Protein AF-A0A1B8UVC4-F1 (afdb_monomer)

Mean predicted aligned error: 5.17 Å

pLDDT: mean 92.97, std 8.35, range [43.03, 98.25]

Nearest PDB structures (foldseek):
  4nb5-assembly1_C  TM=9.304E-01  e=1.034E-09  Mycobacterium tuberculosis H37Rv
  5jbr-assembly1_B  TM=6.724E-01  e=3.535E-10  Beutenbergia cavernae DSM 12333
  1ku9-assembly1_B  TM=7.299E-01  e=1.312E-09  Methanocaldococcus jannaschii
  4l9n-assembly1_B  TM=5.244E-01  e=1.110E-03  Staphylococcus aureus
  5e1w-assembly1_A  TM=5.317E-01  e=3.522E-02  Dehalococcoides mccartyi CBDB1

Radius of gyration: 20.34 Å; Cα contacts (8 Å, |Δi|>4): 168; chains: 1; bounding box: 41×32×59 Å

Foldseek 3Di:
DDAPDADPVLQVQLQVQLVVQVVVVHHSLLRSVLSCLVPVVDWDFLVNSCRHVVDDSVSSVVSQVVCVVLQQKDWDDDPPDPTITIHGRPPSPLSNLVVVLVVLVVVLVVLVVVLVPDPDPVSNVVSVVSNVVSVVVSVVSVVVSVVVVVVVVVVVVVD

Secondary structure (DSSP, 8-state):
-PPP---HHHHHHHHHHHHHHHHTTS-HHHHHHHHHHHHHSS-EEHHHHHHHHT--HHHHHHHHHHHHHTTSEEEEE-TT--SEEEEE-TTHHHHHHHHHHHHHHHHHHHHHHHHHH---HHHHHHHHHHHHHHHHHHHHHHHHHHHHHHHHHHHHTT-

Solvent-accessible surface area (backbone atoms only — not comparable to full-atom values): 8610 Å² total; per-residue (Å²): 134,88,75,73,87,71,52,72,70,56,50,48,48,18,48,48,33,10,53,57,30,36,77,71,76,43,58,39,64,37,16,29,50,50,38,44,39,72,69,53,88,54,70,42,33,58,71,51,49,23,68,63,67,73,46,52,66,67,57,41,53,53,29,51,51,52,32,38,76,54,31,44,27,39,82,44,85,49,92,99,54,95,59,67,23,34,32,57,30,93,57,20,68,63,43,31,50,54,51,50,40,55,51,38,53,51,49,31,51,50,43,51,54,51,43,76,72,54,87,52,66,72,58,38,54,57,37,48,55,50,35,54,50,32,56,50,51,40,51,52,56,52,50,53,52,52,54,52,51,54,56,48,54,60,53,65,74,76,112

Structure (mmCIF, N/CA/C/O backbone):
data_AF-A0A1B8UVC4-F1
#
_entry.id   AF-A0A1B8UVC4-F1
#
loop_
_atom_site.group_PDB
_atom_site.id
_atom_site.type_symbol
_atom_site.label_atom_id
_atom_site.label_alt_id
_atom_site.label_comp_id
_atom_site.label_asym_id
_atom_site.label_entity_id
_atom_site.label_seq_id
_atom_site.pdbx_PDB_ins_code
_atom_site.Cartn_x
_atom_site.Cartn_y
_atom_site.Cartn_z
_atom_site.occupancy
_atom_site.B_iso_or_equiv
_atom_site.auth_seq_id
_atom_site.auth_comp_id
_atom_site.auth_asym_id
_atom_site.auth_atom_id
_atom_site.pdbx_PDB_model_num
ATOM 1 N N . MET A 1 1 ? 17.967 -11.871 -19.289 1.00 57.16 1 MET A N 1
ATOM 2 C CA . MET A 1 1 ? 16.938 -10.923 -18.800 1.00 57.16 1 MET A CA 1
ATOM 3 C C . MET A 1 1 ? 17.443 -9.536 -19.103 1.00 57.16 1 MET A C 1
ATOM 5 O O . MET A 1 1 ? 18.588 -9.275 -18.763 1.00 57.16 1 MET A O 1
ATOM 9 N N . ASN A 1 2 ? 16.653 -8.703 -19.777 1.00 64.31 2 ASN A N 1
ATOM 10 C CA . ASN A 1 2 ? 17.090 -7.345 -20.081 1.00 64.31 2 ASN A CA 1
ATOM 11 C C . ASN A 1 2 ? 16.831 -6.456 -18.857 1.00 64.31 2 ASN A C 1
ATOM 13 O O . ASN A 1 2 ? 15.713 -6.462 -18.337 1.00 64.31 2 ASN A O 1
ATOM 17 N N . LYS A 1 3 ? 17.879 -5.788 -18.370 1.00 76.56 3 LYS A N 1
ATOM 18 C CA . LYS A 1 3 ? 17.824 -4.850 -17.243 1.00 76.56 3 LYS A CA 1
ATOM 19 C C . LYS A 1 3 ? 17.028 -3.623 -17.675 1.00 76.56 3 LYS A C 1
ATOM 21 O O . LYS A 1 3 ? 17.237 -3.140 -18.788 1.00 76.56 3 LYS A O 1
ATOM 26 N N . MET A 1 4 ? 16.144 -3.108 -16.828 1.00 84.94 4 MET A N 1
ATOM 27 C CA . MET A 1 4 ? 15.541 -1.807 -17.104 1.00 84.94 4 MET A CA 1
ATOM 28 C C . MET A 1 4 ? 16.614 -0.727 -16.916 1.00 84.94 4 MET A C 1
ATOM 30 O O . MET A 1 4 ? 17.166 -0.572 -15.826 1.00 84.94 4 MET A O 1
ATOM 34 N N . THR A 1 5 ? 16.938 0.013 -17.977 1.00 87.69 5 THR A N 1
ATOM 35 C CA . THR A 1 5 ? 17.847 1.161 -17.874 1.00 87.69 5 THR A CA 1
ATOM 36 C C . THR A 1 5 ? 17.097 2.320 -17.224 1.00 87.69 5 THR A C 1
ATOM 38 O O . THR A 1 5 ? 16.241 2.932 -17.856 1.00 87.69 5 THR A O 1
ATOM 41 N N . LEU A 1 6 ? 17.406 2.593 -15.955 1.00 90.31 6 LEU A N 1
ATOM 42 C CA . LEU A 1 6 ? 16.832 3.692 -15.179 1.00 90.31 6 LEU A CA 1
ATOM 43 C C . LEU A 1 6 ? 17.786 4.887 -15.199 1.00 90.31 6 LEU A C 1
ATOM 45 O O . LEU A 1 6 ? 18.922 4.760 -14.736 1.00 90.31 6 LEU A O 1
ATOM 49 N N . ASN A 1 7 ? 17.332 6.034 -15.704 1.00 94.62 7 ASN A N 1
ATOM 50 C CA . ASN A 1 7 ? 18.092 7.283 -15.607 1.00 94.62 7 ASN A CA 1
ATOM 51 C C . ASN A 1 7 ? 18.071 7.844 -14.169 1.00 94.62 7 ASN A C 1
ATOM 53 O O . ASN A 1 7 ? 17.302 7.382 -13.323 1.00 94.62 7 ASN A O 1
ATOM 57 N N . ASP A 1 8 ? 18.895 8.854 -13.894 1.00 95.88 8 ASP A N 1
ATOM 58 C CA . ASP A 1 8 ? 19.042 9.415 -12.544 1.00 95.88 8 ASP A CA 1
ATOM 59 C C . ASP A 1 8 ? 17.722 9.959 -11.980 1.00 95.88 8 ASP A C 1
ATOM 61 O O . ASP A 1 8 ? 17.413 9.750 -10.807 1.00 95.88 8 ASP A O 1
ATOM 65 N N . ALA A 1 9 ? 16.889 10.581 -12.822 1.00 97.19 9 ALA A N 1
ATOM 66 C CA . ALA A 1 9 ? 15.581 11.086 -12.410 1.00 97.19 9 ALA A CA 1
ATOM 67 C C . ALA A 1 9 ? 14.631 9.947 -11.999 1.00 97.19 9 ALA A C 1
ATOM 69 O O . ALA A 1 9 ? 13.941 10.039 -10.985 1.00 97.19 9 ALA A O 1
ATOM 70 N N . GLN A 1 10 ? 14.628 8.840 -12.746 1.00 96.81 10 GLN A N 1
ATOM 71 C CA . GLN A 1 10 ? 13.843 7.648 -12.426 1.00 96.81 10 GLN A CA 1
ATOM 72 C C . GLN A 1 10 ? 14.339 6.978 -11.140 1.00 96.81 10 GLN A C 1
ATOM 74 O O . GLN A 1 10 ? 13.528 6.564 -10.314 1.00 96.81 10 GLN A O 1
ATOM 79 N N . GLN A 1 11 ? 15.656 6.896 -10.937 1.00 96.31 11 GLN A N 1
ATOM 80 C CA . GLN A 1 11 ? 16.233 6.354 -9.703 1.00 96.31 11 GLN A CA 1
ATOM 81 C C . GLN A 1 11 ? 15.908 7.228 -8.483 1.00 96.31 11 GLN A C 1
ATOM 83 O O . GLN A 1 11 ? 15.560 6.685 -7.432 1.00 96.31 11 GLN A O 1
ATOM 88 N N . SER A 1 12 ? 15.963 8.557 -8.630 1.00 97.50 12 SER A N 1
ATOM 89 C CA . SER A 1 12 ? 15.555 9.506 -7.587 1.00 97.50 12 SER A CA 1
ATOM 90 C C . SER A 1 12 ? 14.091 9.306 -7.211 1.00 97.50 12 SER A C 1
ATOM 92 O O . SER A 1 12 ? 13.797 9.082 -6.041 1.00 97.50 12 SER A O 1
ATOM 94 N N . LEU A 1 13 ? 13.192 9.257 -8.201 1.00 97.56 13 LEU A N 1
ATOM 95 C CA . LEU A 1 13 ? 11.763 9.042 -7.971 1.00 97.56 13 LEU A CA 1
ATOM 96 C C . LEU A 1 13 ? 11.493 7.718 -7.238 1.00 97.56 13 LEU A C 1
ATOM 98 O O . LEU A 1 13 ? 10.725 7.671 -6.280 1.00 97.56 13 LEU A O 1
ATOM 102 N N . ILE A 1 14 ? 12.153 6.631 -7.648 1.00 98.19 14 ILE A N 1
ATOM 103 C CA . ILE A 1 14 ? 12.083 5.336 -6.950 1.00 98.19 14 ILE A CA 1
ATOM 104 C C . ILE A 1 14 ? 12.542 5.477 -5.490 1.00 98.19 14 ILE A C 1
ATOM 106 O O . ILE A 1 14 ? 11.954 4.879 -4.584 1.00 98.19 14 ILE A O 1
ATOM 110 N N . GLY A 1 15 ? 13.592 6.266 -5.252 1.00 97.81 15 GLY A N 1
ATOM 111 C CA . GLY A 1 15 ? 14.068 6.631 -3.922 1.00 97.81 15 GLY A CA 1
ATOM 112 C C . GLY A 1 15 ? 13.013 7.365 -3.094 1.00 97.81 15 GLY A C 1
ATOM 113 O O . GLY A 1 15 ? 12.796 6.981 -1.942 1.00 97.81 15 GLY A O 1
ATOM 114 N N . ASP A 1 16 ? 12.332 8.342 -3.693 1.00 98.25 16 ASP A N 1
ATOM 115 C CA . ASP A 1 16 ? 11.296 9.164 -3.060 1.00 98.25 16 ASP A CA 1
ATOM 116 C C . ASP A 1 16 ? 10.092 8.326 -2.629 1.00 98.25 16 ASP A C 1
ATOM 118 O O . ASP A 1 16 ? 9.652 8.422 -1.483 1.00 98.25 16 ASP A O 1
ATOM 122 N N . PHE A 1 17 ? 9.619 7.415 -3.487 1.00 98.06 17 PHE A N 1
ATOM 123 C CA . PHE A 1 17 ? 8.576 6.455 -3.107 1.00 98.06 17 PHE A CA 1
ATOM 124 C C . PHE A 1 17 ? 9.013 5.557 -1.946 1.00 98.06 17 PHE A C 1
ATOM 126 O O . PHE A 1 17 ? 8.211 5.234 -1.068 1.00 98.06 17 PHE A O 1
ATOM 133 N N . GLY A 1 18 ? 10.289 5.160 -1.918 1.00 97.75 18 GLY A N 1
ATOM 134 C CA . GLY A 1 18 ? 10.874 4.451 -0.783 1.00 97.75 18 GLY A CA 1
ATOM 135 C C . GLY A 1 18 ? 10.743 5.242 0.519 1.00 97.75 18 GLY A C 1
ATOM 136 O O . GLY A 1 18 ? 10.245 4.705 1.507 1.00 97.75 18 GLY A O 1
ATOM 137 N N . THR A 1 19 ? 11.156 6.509 0.504 1.00 98.19 19 THR A N 1
ATOM 138 C CA . THR A 1 19 ? 11.076 7.419 1.658 1.00 98.19 19 THR A CA 1
ATOM 139 C C . THR A 1 19 ? 9.628 7.667 2.092 1.00 98.19 19 THR A C 1
ATOM 141 O O . THR A 1 19 ? 9.337 7.662 3.284 1.00 98.19 19 THR A O 1
ATOM 144 N N . TYR A 1 20 ? 8.708 7.832 1.139 1.00 97.19 20 TYR A N 1
ATOM 145 C CA . TYR A 1 20 ? 7.283 8.039 1.410 1.00 97.19 20 TYR A CA 1
ATOM 146 C C . TYR A 1 20 ? 6.634 6.849 2.137 1.00 97.19 20 TYR A C 1
ATOM 148 O O . TYR A 1 20 ? 5.892 7.027 3.103 1.00 97.19 20 TYR A O 1
ATOM 156 N N . ILE A 1 21 ? 6.925 5.618 1.704 1.00 96.00 21 ILE A N 1
ATOM 157 C CA . ILE A 1 21 ? 6.402 4.425 2.384 1.00 96.00 21 ILE A CA 1
ATOM 158 C C . ILE A 1 21 ? 7.047 4.244 3.763 1.00 96.00 21 ILE A C 1
ATOM 160 O O . ILE A 1 21 ? 6.359 3.879 4.715 1.00 96.00 21 ILE A O 1
ATOM 164 N N . GLU A 1 22 ? 8.345 4.525 3.887 1.00 96.31 22 GLU A N 1
ATOM 165 C CA . GLU A 1 22 ? 9.083 4.439 5.152 1.00 96.31 22 GLU A CA 1
ATOM 166 C C . GLU A 1 22 ? 8.542 5.418 6.205 1.00 96.31 22 GLU A C 1
ATOM 168 O O . GLU A 1 22 ? 8.316 5.021 7.348 1.00 96.31 22 GLU A O 1
ATOM 173 N N . SER A 1 23 ? 8.231 6.662 5.821 1.00 95.38 23 SER A N 1
ATOM 174 C CA . SER A 1 23 ? 7.649 7.654 6.739 1.00 95.38 23 SER A CA 1
ATOM 175 C C . SER A 1 23 ? 6.248 7.282 7.235 1.00 95.38 23 SER A C 1
ATOM 177 O O . SER A 1 23 ? 5.830 7.737 8.297 1.00 95.38 23 SER A O 1
ATOM 179 N N . SER A 1 24 ? 5.548 6.410 6.505 1.00 89.50 24 SER A N 1
ATOM 180 C CA . SER A 1 24 ? 4.231 5.877 6.869 1.00 89.50 24 SER A CA 1
ATOM 181 C C . SER A 1 24 ? 4.315 4.570 7.681 1.00 89.50 24 SER A C 1
ATOM 183 O O . SER A 1 24 ? 3.302 3.900 7.878 1.00 89.50 24 SER A O 1
ATOM 185 N N . GLY A 1 25 ? 5.514 4.173 8.132 1.00 91.12 25 GLY A N 1
ATOM 186 C CA . GLY A 1 25 ? 5.758 2.946 8.905 1.00 91.12 25 GLY A CA 1
ATOM 187 C C . GLY A 1 25 ? 5.886 1.670 8.063 1.00 91.12 25 GLY A C 1
ATOM 188 O O . GLY A 1 25 ? 5.947 0.569 8.612 1.00 91.12 25 GLY A O 1
ATOM 189 N N . GLY A 1 26 ? 5.920 1.793 6.734 1.00 91.56 26 GLY A N 1
ATOM 190 C CA . GLY A 1 26 ? 6.099 0.676 5.812 1.00 91.56 26 GLY A CA 1
ATOM 191 C C . GLY A 1 26 ? 7.567 0.361 5.512 1.00 91.56 26 GLY A C 1
ATOM 192 O O . GLY A 1 26 ? 8.485 1.105 5.844 1.00 91.56 26 GLY A O 1
ATOM 193 N N . ALA A 1 27 ? 7.810 -0.756 4.825 1.00 94.62 27 ALA A N 1
ATOM 194 C CA . ALA A 1 27 ? 9.157 -1.107 4.383 1.00 94.62 27 ALA A CA 1
ATOM 195 C C . ALA A 1 27 ? 9.588 -0.239 3.190 1.00 94.62 27 ALA A C 1
ATOM 197 O O . ALA A 1 27 ? 8.930 -0.242 2.149 1.00 94.62 27 ALA A O 1
ATOM 198 N N . ARG A 1 28 ? 10.752 0.416 3.273 1.00 96.88 28 ARG A N 1
ATOM 199 C CA . ARG A 1 28 ? 11.318 1.225 2.175 1.00 96.88 28 ARG A CA 1
ATOM 200 C C . ARG A 1 28 ? 11.379 0.483 0.832 1.00 96.88 28 ARG A C 1
ATOM 202 O O . ARG A 1 28 ? 11.191 1.077 -0.229 1.00 96.88 28 ARG A O 1
ATOM 209 N N . SER A 1 29 ? 11.629 -0.827 0.858 1.00 97.50 29 SER A N 1
ATOM 210 C CA . SER A 1 29 ? 11.660 -1.673 -0.341 1.00 97.50 29 SER A CA 1
ATOM 211 C C . SER A 1 29 ? 10.302 -1.804 -1.035 1.00 97.50 29 SER A C 1
ATOM 213 O O . SER A 1 29 ? 10.274 -1.888 -2.259 1.00 97.50 29 SER A O 1
ATOM 215 N N . LEU A 1 30 ? 9.186 -1.766 -0.296 1.00 97.44 30 LEU A N 1
ATOM 216 C CA . LEU A 1 30 ? 7.843 -1.723 -0.881 1.00 97.44 30 LEU A CA 1
ATOM 217 C C . LEU A 1 30 ? 7.653 -0.438 -1.693 1.00 97.44 30 LEU A C 1
ATOM 219 O O . LEU A 1 30 ? 7.218 -0.508 -2.840 1.00 97.44 30 LEU A O 1
ATOM 223 N N . GLY A 1 31 ? 8.060 0.708 -1.141 1.00 97.38 31 GLY A N 1
ATOM 224 C CA . GLY A 1 31 ? 8.025 1.987 -1.854 1.00 97.38 31 GLY A CA 1
ATOM 225 C C . GLY A 1 31 ? 8.899 1.989 -3.106 1.00 97.38 31 GLY A C 1
ATOM 226 O O . GLY A 1 31 ? 8.434 2.349 -4.182 1.00 97.38 31 GLY A O 1
ATOM 227 N N . LYS A 1 32 ? 10.132 1.475 -3.015 1.00 98.06 32 LYS A N 1
ATOM 228 C CA . LYS A 1 32 ? 11.003 1.344 -4.194 1.00 98.06 32 LYS A CA 1
ATOM 229 C C . LYS A 1 32 ? 10.389 0.463 -5.289 1.00 98.06 32 LYS A C 1
ATOM 231 O O . LYS A 1 32 ? 10.434 0.830 -6.460 1.00 98.06 32 LYS A O 1
ATOM 236 N N . ILE A 1 33 ? 9.802 -0.682 -4.930 1.00 98.06 33 ILE A N 1
ATOM 237 C CA . ILE A 1 33 ? 9.125 -1.561 -5.900 1.00 98.06 33 ILE A CA 1
ATOM 238 C C . ILE A 1 33 ? 7.903 -0.869 -6.505 1.00 98.06 33 ILE A C 1
ATOM 240 O O . ILE A 1 33 ? 7.670 -1.013 -7.701 1.00 98.06 33 ILE A O 1
ATOM 244 N N . TRP A 1 34 ? 7.155 -0.090 -5.722 1.00 97.00 34 TRP A N 1
ATOM 245 C CA . TRP A 1 34 ? 6.034 0.687 -6.240 1.00 97.00 34 TRP A CA 1
ATOM 246 C C . TRP A 1 34 ? 6.489 1.715 -7.281 1.00 97.00 34 TRP A C 1
ATOM 248 O O . TRP A 1 34 ? 6.001 1.671 -8.410 1.00 97.00 34 TRP A O 1
ATOM 258 N N . GLY A 1 35 ? 7.466 2.566 -6.955 1.00 96.69 35 GLY A N 1
ATOM 259 C CA . GLY A 1 35 ? 8.007 3.537 -7.912 1.00 96.69 35 GLY A CA 1
ATOM 260 C C . GLY A 1 35 ? 8.572 2.867 -9.171 1.00 96.69 35 GLY A C 1
ATOM 261 O O . GLY A 1 35 ? 8.377 3.350 -10.282 1.00 96.69 35 GLY A O 1
ATOM 262 N N . TYR A 1 36 ? 9.207 1.704 -9.019 1.00 97.75 36 TYR A N 1
ATOM 263 C CA . TYR A 1 36 ? 9.721 0.923 -10.142 1.00 97.75 36 TYR A CA 1
ATOM 264 C C . TYR A 1 36 ? 8.613 0.374 -11.044 1.00 97.75 36 TYR A C 1
ATOM 266 O O . TYR A 1 36 ? 8.665 0.557 -12.257 1.00 97.75 36 TYR A O 1
ATOM 274 N N . LEU A 1 37 ? 7.592 -0.268 -10.468 1.00 96.38 37 LEU A N 1
ATOM 275 C CA . LEU A 1 37 ? 6.468 -0.814 -11.230 1.00 96.38 37 LEU A CA 1
ATOM 276 C C . LEU A 1 37 ? 5.643 0.281 -11.911 1.00 96.38 37 LEU A C 1
ATOM 278 O O . LEU A 1 37 ? 5.116 0.044 -12.994 1.00 96.38 37 LEU A O 1
ATOM 282 N N . LEU A 1 38 ? 5.579 1.477 -11.319 1.00 94.50 38 LEU A N 1
ATOM 283 C CA . LEU A 1 38 ? 4.948 2.649 -11.928 1.00 94.50 38 LEU A CA 1
ATOM 284 C C . LEU A 1 38 ? 5.648 3.066 -13.235 1.00 94.50 38 LEU A C 1
ATOM 286 O O . LEU A 1 38 ? 4.988 3.483 -14.180 1.00 94.50 38 LEU A O 1
ATOM 290 N N . LEU A 1 39 ? 6.975 2.924 -13.301 1.00 94.88 39 LEU A N 1
ATOM 291 C CA . LEU A 1 39 ? 7.786 3.272 -14.472 1.00 94.88 39 LEU A CA 1
ATOM 292 C C . LEU A 1 39 ? 7.970 2.109 -15.458 1.00 94.88 39 LEU A C 1
ATOM 294 O O . LEU A 1 39 ? 8.382 2.325 -16.596 1.00 94.88 39 LEU A O 1
ATOM 298 N N . ALA A 1 40 ? 7.717 0.873 -15.027 1.00 92.50 40 ALA A N 1
ATOM 299 C CA . ALA A 1 40 ? 8.081 -0.332 -15.763 1.00 92.50 40 ALA A CA 1
ATOM 300 C C . ALA A 1 40 ? 7.318 -0.524 -17.082 1.00 92.50 40 ALA A C 1
ATOM 302 O O . ALA A 1 40 ? 7.858 -1.197 -17.962 1.00 92.50 40 ALA A O 1
ATOM 303 N N . GLY A 1 41 ? 6.090 -0.003 -17.196 1.00 85.25 41 GLY A N 1
ATOM 304 C CA . GLY A 1 41 ? 5.210 -0.116 -18.373 1.00 85.25 41 GLY A CA 1
ATOM 305 C C . GLY A 1 41 ? 4.681 -1.526 -18.684 1.00 85.25 41 GLY A C 1
ATOM 306 O O . GLY A 1 41 ? 3.704 -1.665 -19.408 1.00 85.25 41 GLY A O 1
ATOM 307 N N . GLU A 1 42 ? 5.293 -2.567 -18.119 1.00 91.44 42 GLU A N 1
ATOM 308 C CA . GLU A 1 42 ? 4.969 -3.981 -18.321 1.00 91.44 42 GLU A CA 1
ATOM 309 C C . GLU A 1 42 ? 5.155 -4.769 -17.012 1.00 91.44 42 GLU A C 1
ATOM 311 O O . GLU A 1 42 ? 5.947 -4.349 -16.156 1.00 91.44 42 GLU A O 1
ATOM 316 N N . PRO A 1 43 ? 4.510 -5.944 -16.857 1.00 95.50 43 PRO A N 1
ATOM 317 C CA . PRO A 1 43 ? 4.728 -6.813 -15.707 1.00 95.50 43 PRO A CA 1
ATOM 318 C C . PRO A 1 43 ? 6.201 -7.188 -15.509 1.00 95.50 43 PRO A C 1
ATOM 320 O O . PRO A 1 43 ? 6.907 -7.592 -16.437 1.00 95.50 43 PRO A O 1
ATOM 323 N N . ARG A 1 44 ? 6.663 -7.133 -14.259 1.00 96.44 44 ARG A N 1
ATOM 324 C CA . ARG A 1 44 ? 8.034 -7.471 -13.863 1.00 96.44 44 ARG A CA 1
ATOM 325 C C . ARG A 1 44 ? 8.058 -8.677 -12.936 1.00 96.44 44 ARG A C 1
ATOM 327 O O . ARG A 1 44 ? 7.247 -8.815 -12.026 1.00 96.44 44 ARG A O 1
ATOM 334 N N . SER A 1 45 ? 9.014 -9.565 -13.168 1.00 96.44 45 SER A N 1
ATOM 335 C CA . SER A 1 45 ? 9.294 -10.708 -12.295 1.00 96.44 45 SER A CA 1
ATOM 336 C C . SER A 1 45 ? 10.134 -10.295 -11.084 1.00 96.44 45 SER A C 1
ATOM 338 O O . SER A 1 45 ? 10.844 -9.289 -11.121 1.00 96.44 45 SER A O 1
ATOM 340 N N . LEU A 1 46 ? 10.126 -11.112 -10.025 1.00 96.00 46 LEU A N 1
ATOM 341 C CA . LEU A 1 46 ? 10.976 -10.877 -8.848 1.00 96.00 46 LEU A CA 1
ATOM 342 C C . LEU A 1 46 ? 12.461 -10.786 -9.210 1.00 96.00 46 LEU A C 1
ATOM 344 O O . LEU A 1 46 ? 13.167 -9.935 -8.681 1.00 96.00 46 LEU A O 1
ATOM 348 N N . ASP A 1 47 ? 12.935 -11.629 -10.128 1.00 95.62 47 ASP A N 1
ATOM 349 C CA . ASP A 1 47 ? 14.342 -11.617 -10.532 1.00 95.62 47 ASP A CA 1
ATOM 350 C C . ASP A 1 47 ? 14.700 -10.308 -11.276 1.00 95.62 47 ASP A C 1
ATOM 352 O O . ASP A 1 47 ? 15.829 -9.834 -11.163 1.00 95.62 47 ASP A O 1
ATOM 356 N N . GLN A 1 48 ? 13.753 -9.690 -12.002 1.00 96.19 48 GLN A N 1
ATOM 357 C CA . GLN A 1 48 ? 13.957 -8.367 -12.617 1.00 96.19 48 GLN A CA 1
ATOM 358 C C . GLN A 1 48 ? 14.029 -7.278 -11.549 1.00 96.19 48 GLN A C 1
ATOM 360 O O . GLN A 1 48 ? 14.935 -6.458 -11.586 1.00 96.19 48 GLN A O 1
ATOM 365 N N . MET A 1 49 ? 13.144 -7.313 -10.550 1.00 96.44 49 MET A N 1
ATOM 366 C CA . MET A 1 49 ? 13.184 -6.362 -9.433 1.00 96.44 49 MET A CA 1
ATOM 367 C C . MET A 1 49 ? 14.493 -6.463 -8.641 1.00 96.44 49 MET A C 1
ATOM 369 O O . MET A 1 49 ? 15.071 -5.444 -8.280 1.00 96.44 49 MET A O 1
ATOM 373 N N . VAL A 1 50 ? 14.987 -7.681 -8.397 1.00 96.69 50 VAL A N 1
ATOM 374 C CA . VAL A 1 50 ? 16.290 -7.926 -7.754 1.00 96.69 50 VAL A CA 1
ATOM 375 C C . VAL A 1 50 ? 17.424 -7.293 -8.562 1.00 96.69 50 VAL A C 1
ATOM 377 O O . VAL A 1 50 ? 18.255 -6.582 -8.000 1.00 96.69 50 VAL A O 1
ATOM 380 N N . LEU A 1 51 ? 17.436 -7.514 -9.879 1.00 95.44 51 LEU A N 1
ATOM 381 C CA . LEU A 1 51 ? 18.449 -6.978 -10.787 1.00 95.44 51 LEU A CA 1
ATOM 382 C C . LEU A 1 51 ? 18.395 -5.444 -10.887 1.00 95.44 51 LEU A C 1
ATOM 384 O O . LEU A 1 51 ? 19.433 -4.784 -10.856 1.00 95.44 51 LEU A O 1
ATOM 388 N N . ASP A 1 52 ? 17.204 -4.873 -11.023 1.00 95.31 52 ASP A N 1
ATOM 389 C CA . ASP A 1 52 ? 17.033 -3.450 -11.316 1.00 95.31 52 ASP A CA 1
ATOM 390 C C . ASP A 1 52 ? 17.158 -2.594 -10.047 1.00 95.31 52 ASP A C 1
ATOM 392 O O . ASP A 1 52 ? 17.737 -1.512 -10.092 1.00 95.31 52 ASP A O 1
ATOM 396 N N . LEU A 1 53 ? 16.689 -3.100 -8.899 1.00 95.75 53 LEU A N 1
ATOM 397 C CA . LEU A 1 53 ? 16.685 -2.370 -7.624 1.00 95.75 53 LEU A CA 1
ATOM 398 C C . LEU A 1 53 ? 17.830 -2.742 -6.682 1.00 95.75 53 LEU A C 1
ATOM 400 O O . LEU A 1 53 ? 17.954 -2.123 -5.625 1.00 95.75 53 LEU A O 1
ATOM 404 N N . GLN A 1 54 ? 18.651 -3.736 -7.044 1.00 94.81 54 GLN A N 1
ATOM 405 C CA . GLN A 1 54 ? 19.777 -4.219 -6.233 1.00 94.81 54 GLN A CA 1
ATOM 406 C C . GLN A 1 54 ? 19.346 -4.613 -4.807 1.00 94.81 54 GLN A C 1
ATOM 408 O O . GLN A 1 54 ? 20.016 -4.322 -3.818 1.00 94.81 54 GLN A O 1
ATOM 413 N N . ILE A 1 55 ? 18.191 -5.275 -4.704 1.00 96.31 55 ILE A N 1
ATOM 414 C CA . ILE A 1 55 ? 17.636 -5.799 -3.449 1.00 96.31 55 ILE A CA 1
ATOM 415 C C . ILE A 1 55 ? 17.748 -7.321 -3.402 1.00 96.31 55 ILE A C 1
ATOM 417 O O . ILE A 1 55 ? 17.797 -7.986 -4.433 1.00 96.31 55 ILE A O 1
ATOM 421 N N . SER A 1 56 ? 17.734 -7.902 -2.202 1.00 97.62 56 SER A N 1
ATOM 422 C CA . SER A 1 56 ? 17.732 -9.362 -2.071 1.00 97.62 56 SER A CA 1
ATOM 423 C C . SER A 1 56 ? 16.437 -9.982 -2.618 1.00 97.62 56 SER A C 1
ATOM 425 O O . SER A 1 56 ? 15.367 -9.365 -2.590 1.00 97.62 56 SER A O 1
ATOM 427 N N . LYS A 1 57 ? 16.498 -11.251 -3.043 1.00 96.12 57 LYS A N 1
ATOM 428 C CA . LYS A 1 57 ? 15.309 -12.010 -3.476 1.00 96.12 57 LYS A CA 1
ATOM 429 C C . LYS A 1 57 ? 14.265 -12.156 -2.364 1.00 96.12 57 LYS A C 1
ATOM 431 O O . LYS A 1 57 ? 13.067 -12.102 -2.640 1.00 96.12 57 LYS A O 1
ATOM 436 N N . GLY A 1 58 ? 14.711 -12.301 -1.114 1.00 97.88 58 GLY A N 1
ATOM 437 C CA . GLY A 1 58 ? 13.830 -12.331 0.057 1.00 97.88 58 GLY A CA 1
ATOM 438 C C . GLY A 1 58 ? 13.089 -11.007 0.247 1.00 97.88 58 GLY A C 1
ATOM 439 O O . GLY A 1 58 ? 11.868 -11.004 0.390 1.00 97.88 58 GLY A O 1
ATOM 440 N N . THR A 1 59 ? 13.807 -9.884 0.149 1.00 97.69 59 THR A N 1
ATOM 441 C CA . THR A 1 59 ? 13.235 -8.530 0.215 1.00 97.69 59 THR A CA 1
ATOM 442 C C . THR A 1 59 ? 12.226 -8.296 -0.907 1.00 97.69 59 THR A C 1
ATOM 444 O O . THR A 1 59 ? 11.114 -7.853 -0.635 1.00 97.69 59 THR A O 1
ATOM 447 N N . ALA A 1 60 ? 12.575 -8.648 -2.150 1.00 97.50 60 ALA A N 1
ATOM 448 C CA . ALA A 1 60 ? 11.668 -8.522 -3.288 1.00 97.50 60 ALA A CA 1
ATOM 449 C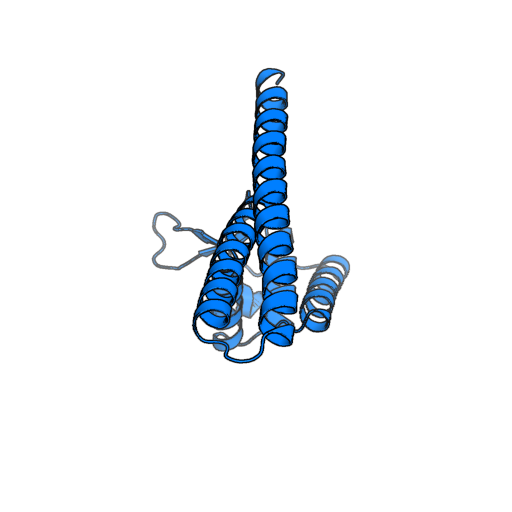 C . ALA A 1 60 ? 10.373 -9.325 -3.071 1.00 97.50 60 ALA A C 1
ATOM 451 O O . ALA A 1 60 ? 9.279 -8.786 -3.214 1.00 97.50 60 ALA A O 1
ATOM 452 N N . SER A 1 61 ? 10.489 -10.593 -2.658 1.00 97.19 61 SER A N 1
ATOM 453 C CA . SER A 1 61 ? 9.337 -11.470 -2.402 1.00 97.19 61 SER A CA 1
ATOM 454 C C . SER A 1 61 ? 8.433 -10.949 -1.281 1.00 97.19 61 SER A C 1
ATOM 456 O O . SER A 1 61 ? 7.211 -10.917 -1.437 1.00 97.19 61 SER A O 1
ATOM 458 N N . LEU A 1 62 ? 9.018 -10.506 -0.162 1.00 97.25 62 LEU A N 1
ATOM 459 C CA . LEU A 1 62 ? 8.263 -9.956 0.963 1.00 97.25 62 LEU A CA 1
ATOM 460 C C . LEU A 1 62 ? 7.523 -8.676 0.563 1.00 97.25 62 LEU A C 1
ATOM 462 O O . LEU A 1 62 ? 6.320 -8.573 0.788 1.00 97.25 62 LEU A O 1
ATOM 466 N N . SER A 1 63 ? 8.219 -7.729 -0.067 1.00 97.62 63 SER A N 1
ATOM 467 C CA . SER A 1 63 ? 7.634 -6.444 -0.453 1.00 97.62 63 SER A CA 1
ATOM 468 C C . SER A 1 63 ? 6.565 -6.583 -1.531 1.00 97.62 63 SER A C 1
ATOM 470 O O . SER A 1 63 ? 5.518 -5.953 -1.428 1.00 97.62 63 SER A O 1
ATOM 472 N N . VAL A 1 64 ? 6.754 -7.458 -2.520 1.00 97.12 64 VAL A N 1
ATOM 473 C CA . VAL A 1 64 ? 5.695 -7.739 -3.498 1.00 97.12 64 VAL A CA 1
ATOM 474 C C . VAL A 1 64 ? 4.476 -8.363 -2.827 1.00 97.12 64 VAL A C 1
ATOM 476 O O . VAL A 1 64 ? 3.355 -7.944 -3.099 1.00 97.12 64 VAL A O 1
ATOM 479 N N . ARG A 1 65 ? 4.668 -9.324 -1.914 1.00 96.12 65 ARG A N 1
ATOM 480 C CA . ARG A 1 65 ? 3.558 -9.938 -1.171 1.00 96.12 65 ARG A CA 1
ATOM 481 C C . ARG A 1 65 ? 2.784 -8.909 -0.351 1.00 96.12 65 ARG A C 1
ATOM 483 O O . ARG A 1 65 ? 1.559 -8.932 -0.376 1.00 96.12 65 ARG A O 1
ATOM 490 N N . GLN A 1 66 ? 3.487 -8.004 0.330 1.00 94.75 66 GLN A N 1
ATOM 491 C CA . G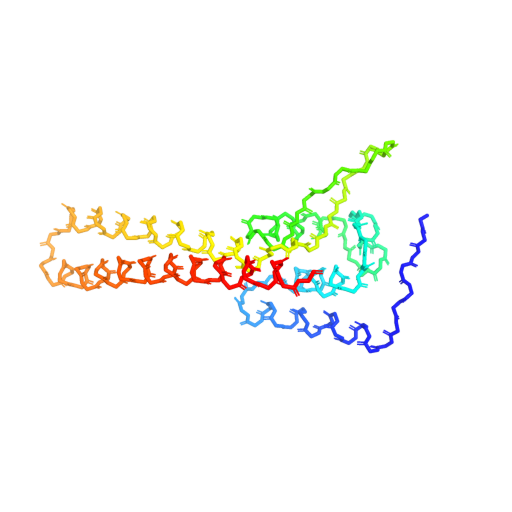LN A 1 66 ? 2.871 -6.894 1.059 1.00 94.75 66 GLN A CA 1
ATOM 492 C C . GLN A 1 66 ? 2.049 -6.003 0.122 1.00 94.75 66 GLN A C 1
ATOM 494 O O . GLN A 1 66 ? 0.891 -5.722 0.415 1.00 94.75 66 GLN A O 1
ATOM 499 N N . GLY A 1 67 ? 2.606 -5.619 -1.030 1.00 94.88 67 GLY A N 1
ATOM 500 C CA . GLY A 1 67 ? 1.891 -4.810 -2.017 1.00 94.88 67 GLY A CA 1
ATOM 501 C C . GLY A 1 67 ? 0.664 -5.510 -2.610 1.00 94.88 67 GLY A C 1
ATOM 502 O O . GLY A 1 67 ? -0.361 -4.867 -2.812 1.00 94.88 67 GLY A O 1
ATOM 503 N N . VAL A 1 68 ? 0.718 -6.829 -2.823 1.00 94.62 68 VAL A N 1
ATOM 504 C CA . VAL A 1 68 ? -0.450 -7.627 -3.242 1.00 94.62 68 VAL A CA 1
ATOM 505 C C . VAL A 1 68 ? -1.512 -7.683 -2.142 1.00 94.62 68 VAL A C 1
ATOM 507 O O . VAL A 1 68 ? -2.695 -7.549 -2.431 1.00 94.62 68 VAL A O 1
ATOM 510 N N . GLN A 1 69 ? -1.113 -7.844 -0.878 1.00 90.94 69 GLN A N 1
ATOM 511 C CA . GLN A 1 69 ? -2.041 -7.912 0.256 1.00 90.94 69 GLN A CA 1
ATOM 512 C C . GLN A 1 69 ? -2.861 -6.624 0.426 1.00 90.94 69 GLN A C 1
ATOM 514 O O . GLN A 1 69 ? -4.020 -6.688 0.826 1.00 90.94 69 GLN A O 1
ATOM 519 N N . VAL A 1 70 ? -2.269 -5.467 0.121 1.00 88.50 70 VAL A N 1
ATOM 520 C CA . VAL A 1 70 ? -2.962 -4.169 0.161 1.00 88.50 70 VAL A CA 1
ATOM 521 C C . VAL A 1 70 ? -3.554 -3.769 -1.194 1.00 88.50 70 VAL A C 1
ATOM 523 O O . VAL A 1 70 ? -3.955 -2.625 -1.367 1.00 88.50 70 VAL A O 1
ATOM 526 N N . SER A 1 71 ? -3.612 -4.691 -2.161 1.00 90.88 71 SER A N 1
ATOM 527 C CA . SER A 1 71 ? -4.152 -4.471 -3.512 1.00 90.88 71 SER A CA 1
ATOM 528 C C . SER A 1 71 ? -3.437 -3.389 -4.337 1.00 90.88 71 SER A C 1
ATOM 530 O O . SER A 1 71 ? -3.961 -2.929 -5.350 1.00 90.88 71 SER A O 1
ATOM 532 N N . LEU A 1 72 ? -2.224 -2.993 -3.938 1.00 93.81 72 LEU A N 1
ATOM 533 C CA . LEU A 1 72 ? -1.392 -2.052 -4.688 1.00 93.81 72 LEU A CA 1
ATOM 534 C C . LEU A 1 72 ? -0.787 -2.727 -5.924 1.00 93.81 72 LEU A C 1
ATOM 536 O O . LEU A 1 72 ? -0.722 -2.131 -6.997 1.00 93.81 72 LEU A O 1
ATOM 540 N N . PHE A 1 73 ? -0.363 -3.984 -5.786 1.00 95.88 73 PHE A N 1
ATOM 541 C CA . PHE A 1 73 ? 0.163 -4.791 -6.886 1.00 95.88 73 PHE A CA 1
ATOM 542 C C . PHE A 1 73 ? -0.786 -5.937 -7.210 1.00 95.88 73 PHE A C 1
ATOM 544 O O . PHE A 1 73 ? -1.512 -6.423 -6.342 1.00 95.88 73 PHE A O 1
ATOM 551 N N . ARG A 1 74 ? -0.714 -6.446 -8.438 1.00 94.81 74 ARG A N 1
ATOM 552 C CA . ARG A 1 74 ? -1.363 -7.708 -8.809 1.00 94.81 74 ARG A CA 1
ATOM 553 C C . ARG A 1 74 ? -0.377 -8.668 -9.444 1.00 94.81 74 ARG A C 1
ATOM 555 O O . ARG A 1 74 ? 0.569 -8.256 -10.112 1.00 94.81 74 ARG A O 1
ATOM 562 N N . LYS A 1 75 ? -0.621 -9.961 -9.238 1.00 95.69 75 LYS A N 1
ATOM 563 C CA . LYS A 1 75 ? 0.103 -11.037 -9.913 1.00 95.69 75 LYS A CA 1
ATOM 564 C C . LYS A 1 75 ? -0.496 -11.255 -11.304 1.00 95.69 75 LYS A C 1
ATOM 566 O O . LYS A 1 75 ? -1.712 -11.358 -11.439 1.00 95.69 75 LYS A O 1
ATOM 571 N N . VAL A 1 76 ? 0.357 -11.360 -12.317 1.00 94.19 76 VAL A N 1
ATOM 572 C CA . VAL A 1 76 ? -0.016 -11.567 -13.721 1.00 94.19 76 VAL A CA 1
ATOM 573 C C . VAL A 1 76 ? 0.694 -12.806 -14.255 1.00 94.19 76 VAL A C 1
ATOM 575 O O . VAL A 1 76 ? 1.893 -12.994 -14.042 1.00 94.19 76 VAL A O 1
ATOM 578 N N . GLY A 1 77 ? -0.057 -13.672 -14.935 1.00 91.69 77 GLY A N 1
ATOM 579 C CA . GLY A 1 77 ? 0.496 -14.800 -15.679 1.00 91.69 77 GLY A CA 1
ATOM 580 C C . GLY A 1 77 ? 0.837 -14.382 -17.107 1.00 91.69 77 GLY A C 1
ATOM 581 O O . GLY A 1 77 ? 0.015 -13.757 -17.770 1.00 91.69 77 GLY A O 1
ATOM 582 N N . ILE A 1 78 ? 2.028 -14.745 -17.586 1.00 91.38 78 ILE A N 1
ATOM 583 C CA . ILE A 1 78 ? 2.431 -14.538 -18.983 1.00 91.38 78 ILE A CA 1
ATOM 584 C C . ILE A 1 78 ? 2.379 -15.889 -19.710 1.00 91.38 78 ILE A C 1
ATOM 586 O O . ILE A 1 78 ? 3.061 -16.822 -19.270 1.00 91.38 78 ILE A O 1
ATOM 590 N N . PRO A 1 79 ? 1.608 -16.024 -20.810 1.00 90.38 79 PRO A N 1
ATOM 591 C CA . PRO A 1 79 ? 1.557 -17.255 -21.595 1.00 90.38 79 PRO A CA 1
ATOM 592 C C . PRO A 1 79 ? 2.955 -17.751 -21.985 1.00 90.38 79 PRO A C 1
ATOM 594 O O . PRO A 1 79 ? 3.800 -16.983 -22.438 1.00 90.38 79 PRO A O 1
ATOM 597 N N . GLY A 1 80 ? 3.215 -19.043 -21.781 1.00 90.00 80 GLY A N 1
ATOM 598 C CA . GLY A 1 80 ? 4.517 -19.656 -22.073 1.00 90.00 80 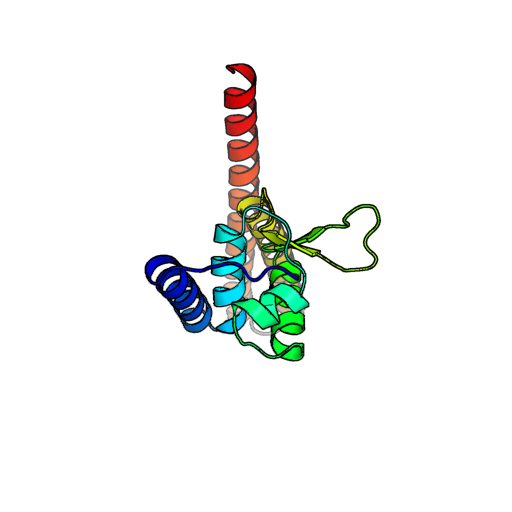GLY A CA 1
ATOM 599 C C . GLY A 1 80 ? 5.606 -19.418 -21.019 1.00 90.00 80 GLY A C 1
ATOM 600 O O . GLY A 1 80 ? 6.667 -20.034 -21.104 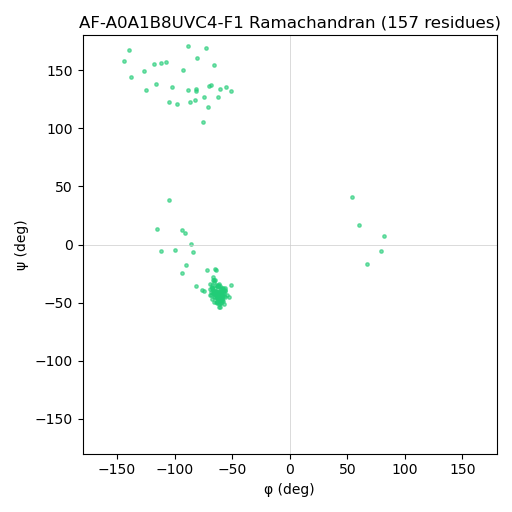1.00 90.00 80 GLY A O 1
ATOM 601 N N . SER A 1 81 ? 5.358 -18.601 -19.990 1.00 89.69 81 SER A N 1
ATOM 602 C CA . SER A 1 81 ? 6.282 -18.428 -18.868 1.00 89.69 81 SER A CA 1
ATOM 603 C C . SER A 1 81 ? 5.818 -19.203 -17.637 1.00 89.69 81 SER A C 1
ATOM 605 O O . SER A 1 81 ? 4.659 -19.144 -17.241 1.00 89.69 81 SER A O 1
ATOM 607 N N . LYS A 1 82 ? 6.753 -19.900 -16.982 1.00 88.62 82 LYS A N 1
ATOM 608 C CA . LYS A 1 82 ? 6.529 -20.524 -15.663 1.00 88.62 82 LYS A CA 1
ATOM 609 C C . LYS A 1 82 ? 6.768 -19.556 -14.497 1.00 88.62 82 LYS A C 1
ATOM 611 O O . LYS A 1 82 ? 6.718 -19.971 -13.343 1.00 88.62 82 LYS A O 1
ATOM 616 N N . ARG A 1 83 ? 7.128 -18.301 -14.784 1.00 90.31 83 ARG A N 1
ATOM 617 C CA . ARG A 1 83 ? 7.479 -17.303 -13.769 1.00 90.31 83 ARG A CA 1
ATOM 618 C C . ARG A 1 83 ? 6.263 -16.485 -13.365 1.00 90.31 83 ARG A C 1
ATOM 620 O O . ARG A 1 83 ? 5.390 -16.205 -14.180 1.00 90.31 83 ARG A O 1
ATOM 627 N N . ASP A 1 84 ? 6.295 -16.035 -12.120 1.00 93.62 84 ASP A N 1
ATOM 628 C CA . ASP A 1 84 ? 5.358 -15.053 -11.600 1.00 93.62 84 ASP A CA 1
ATOM 629 C C . ASP A 1 84 ? 5.796 -13.642 -12.003 1.00 93.62 84 ASP A C 1
ATOM 631 O O . ASP A 1 84 ? 6.962 -13.271 -11.814 1.00 93.62 84 ASP A O 1
ATOM 635 N N . TYR A 1 85 ? 4.854 -12.858 -12.525 1.00 96.81 85 TYR A N 1
ATOM 636 C CA . TYR A 1 85 ? 5.047 -11.445 -12.830 1.00 96.81 85 TYR A CA 1
ATOM 637 C C . TYR A 1 85 ? 4.092 -10.598 -12.010 1.00 96.81 85 TYR A C 1
ATOM 639 O O . TYR A 1 85 ? 3.035 -11.060 -11.576 1.00 96.81 85 TYR A O 1
ATOM 647 N N . TYR A 1 86 ? 4.484 -9.351 -11.800 1.00 97.31 86 TYR A N 1
ATOM 648 C CA . TYR A 1 86 ? 3.761 -8.399 -10.987 1.00 97.31 86 TYR A CA 1
ATOM 649 C C . TYR A 1 86 ? 3.757 -7.042 -11.665 1.00 97.31 86 TYR A C 1
ATOM 651 O O . TYR A 1 86 ? 4.741 -6.638 -12.281 1.00 97.31 86 TYR A O 1
ATOM 659 N N . GLU A 1 87 ? 2.658 -6.330 -11.515 1.00 96.25 87 GLU A N 1
ATOM 660 C CA . GLU A 1 87 ? 2.505 -4.958 -11.978 1.00 96.25 87 GLU A CA 1
ATOM 661 C C . GLU A 1 87 ? 1.738 -4.146 -10.937 1.00 96.25 87 GLU A C 1
ATOM 663 O O . GLU A 1 87 ? 1.141 -4.708 -10.007 1.00 96.25 87 GLU A O 1
ATOM 668 N N . LEU A 1 88 ? 1.745 -2.823 -11.104 1.00 95.00 88 LEU A N 1
ATOM 669 C CA . LEU A 1 88 ? 0.815 -1.957 -10.393 1.00 95.00 88 LEU A CA 1
ATOM 670 C C . LEU A 1 88 ? -0.613 -2.355 -10.776 1.00 95.00 88 LEU A C 1
ATOM 672 O O . LEU A 1 88 ? -0.906 -2.551 -11.953 1.00 95.00 88 LEU A O 1
ATOM 676 N N . HIS A 1 89 ? -1.501 -2.489 -9.795 1.00 92.62 89 HIS A N 1
ATOM 677 C CA . HIS A 1 89 ? -2.893 -2.799 -10.088 1.00 92.62 89 HIS A CA 1
ATOM 678 C C . HIS A 1 89 ? -3.505 -1.647 -10.922 1.00 92.62 89 HIS A C 1
ATOM 680 O O . HIS A 1 89 ? -3.431 -0.500 -10.481 1.00 92.62 89 HIS A O 1
ATOM 686 N N . PRO A 1 90 ? -4.122 -1.901 -12.096 1.00 86.56 90 PRO A N 1
ATOM 687 C CA . PRO A 1 90 ? -4.682 -0.839 -12.945 1.00 86.56 90 PRO A CA 1
ATOM 688 C C . PRO A 1 90 ? -5.702 0.030 -12.202 1.00 86.56 90 PRO A C 1
ATOM 690 O O . PRO A 1 90 ? -5.726 1.249 -12.329 1.00 86.56 90 PRO A O 1
ATOM 693 N N . ASP A 1 91 ? -6.481 -0.619 -11.340 1.00 88.44 91 ASP A N 1
ATOM 694 C CA . ASP A 1 91 ? -7.439 0.005 -10.432 1.00 88.44 91 ASP A CA 1
ATOM 695 C C . ASP A 1 91 ? -6.928 0.028 -8.973 1.00 88.44 91 ASP A C 1
ATOM 697 O O . ASP A 1 91 ? -7.682 -0.255 -8.041 1.00 88.44 91 ASP A O 1
ATOM 701 N N . ALA A 1 92 ? -5.627 0.271 -8.752 1.00 87.31 92 ALA A N 1
ATOM 702 C CA . ALA A 1 92 ? -5.011 0.198 -7.417 1.00 87.31 92 ALA A CA 1
ATOM 703 C C . ALA A 1 92 ? -5.763 1.040 -6.383 1.00 87.31 92 ALA A C 1
ATOM 705 O O . ALA A 1 92 ? -6.048 0.561 -5.292 1.00 87.31 92 ALA A O 1
ATOM 706 N N . TRP A 1 93 ? -6.143 2.272 -6.728 1.00 89.69 93 TRP A N 1
ATOM 707 C CA . TRP A 1 93 ? -6.770 3.194 -5.778 1.00 89.69 93 TRP A CA 1
ATOM 708 C C . TRP A 1 93 ? -8.172 2.765 -5.359 1.00 89.69 93 TRP A C 1
ATOM 710 O O . TRP A 1 93 ? -8.479 2.776 -4.168 1.00 89.69 93 TRP A O 1
ATOM 720 N N . THR A 1 94 ? -9.008 2.323 -6.300 1.00 90.94 94 THR A N 1
ATOM 721 C CA . THR A 1 94 ? -10.335 1.793 -5.958 1.00 90.94 94 THR A CA 1
ATOM 722 C C . THR A 1 94 ? -10.210 0.478 -5.192 1.00 90.94 94 THR A C 1
ATOM 724 O O . THR A 1 94 ? -10.949 0.260 -4.236 1.00 90.94 94 THR A O 1
ATOM 727 N N . SER A 1 95 ? -9.236 -0.367 -5.536 1.00 88.31 95 SER A N 1
ATOM 728 C CA . SER A 1 95 ? -8.992 -1.646 -4.856 1.00 88.31 95 SER A CA 1
ATOM 729 C C . SER A 1 95 ? -8.481 -1.455 -3.423 1.00 88.31 95 SER A C 1
ATOM 731 O O . SER A 1 95 ? -8.947 -2.126 -2.498 1.00 88.31 95 SER A O 1
ATOM 733 N N . ILE A 1 96 ? -7.578 -0.494 -3.206 1.00 89.31 96 ILE A N 1
ATOM 734 C CA . ILE A 1 96 ? -7.142 -0.060 -1.873 1.00 89.31 96 ILE A CA 1
ATOM 735 C C . ILE A 1 96 ? -8.347 0.454 -1.089 1.00 89.31 96 ILE A C 1
ATOM 737 O O . ILE A 1 96 ? -8.567 0.011 0.035 1.00 89.31 96 ILE A O 1
ATOM 741 N N . LEU A 1 97 ? -9.181 1.304 -1.697 1.00 92.81 97 LEU A N 1
ATOM 742 C CA . LEU A 1 97 ? -10.362 1.855 -1.037 1.00 92.81 97 LEU A CA 1
ATOM 743 C C . LEU A 1 97 ? -11.370 0.761 -0.638 1.00 92.81 97 LEU A C 1
ATOM 745 O O . LEU A 1 97 ? -11.848 0.757 0.496 1.00 92.81 97 LEU A O 1
ATOM 749 N N . HIS A 1 98 ? -11.629 -0.221 -1.508 1.00 92.12 98 HIS A N 1
ATOM 750 C CA . HIS A 1 98 ? -12.417 -1.415 -1.175 1.00 92.12 98 HIS A CA 1
ATOM 751 C C . HIS A 1 98 ? -11.828 -2.182 0.015 1.00 92.12 98 HIS A C 1
ATOM 753 O O . HIS A 1 98 ? -12.560 -2.577 0.927 1.00 92.12 98 HIS A O 1
ATOM 759 N N . THR A 1 99 ? -10.506 -2.364 0.026 1.00 89.56 99 THR A N 1
ATOM 760 C CA . THR A 1 99 ? -9.798 -3.041 1.118 1.00 89.56 99 THR A CA 1
ATOM 761 C C . THR A 1 99 ? -9.960 -2.258 2.431 1.00 89.56 99 THR A C 1
ATOM 763 O O . THR A 1 99 ? -10.288 -2.849 3.461 1.00 89.56 99 THR A O 1
ATOM 766 N N . SER A 1 100 ? -9.817 -0.929 2.406 1.00 91.25 100 SER A N 1
ATOM 767 C CA . SER A 1 100 ? -10.011 -0.055 3.570 1.00 91.25 100 SER A CA 1
ATOM 768 C C . SER A 1 100 ? -11.448 -0.075 4.096 1.00 91.25 100 SER A C 1
ATOM 770 O O . SER A 1 100 ? -11.645 -0.133 5.307 1.00 91.25 100 SER A O 1
ATOM 772 N N . ILE A 1 101 ? -12.454 -0.101 3.215 1.00 94.88 101 ILE A N 1
ATOM 773 C CA . ILE A 1 101 ? -13.873 -0.235 3.593 1.00 94.88 101 ILE A CA 1
ATOM 774 C C . ILE A 1 101 ? -14.111 -1.547 4.347 1.00 94.88 101 ILE A C 1
ATOM 776 O O . ILE A 1 101 ? -14.760 -1.554 5.395 1.00 94.88 101 ILE A O 1
ATOM 780 N N . ALA A 1 102 ? -13.574 -2.660 3.836 1.00 93.00 102 ALA A N 1
ATOM 781 C CA . ALA A 1 102 ? -13.701 -3.958 4.491 1.00 93.00 102 ALA A CA 1
ATOM 782 C C . ALA A 1 102 ? -13.024 -3.961 5.873 1.00 93.00 102 ALA A C 1
ATOM 784 O O . ALA A 1 102 ? -13.610 -4.430 6.850 1.00 93.00 102 ALA A O 1
ATOM 785 N N . GLN A 1 103 ? -11.819 -3.390 5.976 1.00 92.38 103 GLN A N 1
ATOM 786 C CA . GLN A 1 103 ? -11.092 -3.267 7.243 1.00 92.38 103 GLN A CA 1
ATOM 787 C C . GLN A 1 103 ? -11.824 -2.384 8.260 1.00 92.38 103 GLN A C 1
ATOM 789 O O . GLN A 1 103 ? -11.951 -2.782 9.417 1.00 92.38 103 GLN A O 1
ATOM 794 N N . GLY A 1 104 ? -12.363 -1.238 7.836 1.00 95.25 104 GLY A N 1
ATOM 795 C CA . GLY A 1 104 ? -13.172 -0.362 8.687 1.00 95.25 104 GLY A CA 1
ATOM 796 C C . GLY A 1 104 ? -14.413 -1.071 9.235 1.00 95.25 104 GLY A C 1
ATOM 797 O O . GLY A 1 104 ? -14.676 -1.016 10.434 1.00 95.25 104 GLY A O 1
ATOM 798 N N . GLY A 1 105 ? -15.118 -1.834 8.390 1.00 96.69 105 GLY A N 1
ATOM 799 C CA . GLY A 1 105 ? -16.263 -2.644 8.822 1.00 96.69 105 GLY A CA 1
ATOM 800 C C . GLY A 1 105 ? -15.888 -3.718 9.851 1.00 96.69 105 GLY A C 1
ATOM 801 O O . GLY A 1 105 ? -16.589 -3.899 10.848 1.00 96.69 105 GLY A O 1
ATOM 802 N N . MET A 1 106 ? -14.753 -4.400 9.657 1.00 96.38 106 MET A N 1
ATOM 803 C CA . MET A 1 106 ? -14.230 -5.353 10.644 1.00 96.38 106 MET A CA 1
ATOM 804 C C . MET A 1 106 ? -13.867 -4.670 11.967 1.00 96.38 106 MET A C 1
ATOM 806 O O . MET A 1 106 ? -14.197 -5.197 13.028 1.00 96.38 106 MET A O 1
ATOM 810 N N . MET A 1 107 ? -13.238 -3.492 11.919 1.00 95.88 107 MET A N 1
ATOM 811 C CA . MET A 1 107 ? -12.887 -2.727 13.118 1.00 95.88 107 MET A CA 1
ATOM 812 C C . MET A 1 107 ? -14.135 -2.318 13.907 1.00 95.88 107 MET A C 1
ATOM 814 O O . MET A 1 107 ? -14.205 -2.579 15.107 1.00 95.88 107 MET A O 1
ATOM 818 N N . GLY A 1 108 ? -15.164 -1.794 13.233 1.00 97.38 108 GLY A N 1
ATOM 819 C CA . GLY A 1 108 ? -16.453 -1.491 13.862 1.00 97.38 108 GLY A CA 1
ATOM 820 C C . GLY A 1 108 ? -17.076 -2.713 14.548 1.00 97.38 108 GLY A C 1
ATOM 821 O O . GLY A 1 108 ? -17.578 -2.617 15.668 1.00 97.38 108 GLY A O 1
ATOM 822 N N . ASN A 1 109 ? -16.970 -3.900 13.941 1.00 97.81 109 ASN A N 1
ATOM 823 C CA . ASN A 1 109 ? -17.441 -5.146 14.554 1.00 97.81 109 ASN A CA 1
ATOM 824 C C . ASN A 1 109 ? -16.628 -5.556 15.792 1.00 97.81 109 ASN A C 1
ATOM 826 O O . ASN A 1 109 ? -17.212 -6.031 16.770 1.00 97.81 109 ASN A O 1
ATOM 830 N N . TYR A 1 110 ? -15.308 -5.352 15.796 1.00 97.94 110 TYR A N 1
ATOM 831 C CA . TYR A 1 110 ? -14.491 -5.586 16.989 1.00 97.94 110 TYR A CA 1
ATOM 832 C C . TYR A 1 110 ? -14.849 -4.632 18.126 1.00 97.94 110 TYR A C 1
ATOM 834 O O . TYR A 1 110 ? -14.970 -5.083 19.265 1.00 97.94 110 TYR A O 1
ATOM 842 N N . VAL A 1 111 ? -15.090 -3.352 17.831 1.00 97.81 111 VAL A N 1
ATOM 843 C CA . VAL A 1 111 ? -15.511 -2.372 18.843 1.00 97.81 111 VAL A CA 1
ATOM 844 C C . VAL A 1 111 ? -16.900 -2.715 19.390 1.00 97.81 111 VAL A C 1
ATOM 846 O O . VAL A 1 111 ? -17.083 -2.731 20.605 1.00 97.81 111 VAL A O 1
ATOM 849 N N . ARG A 1 112 ? -17.85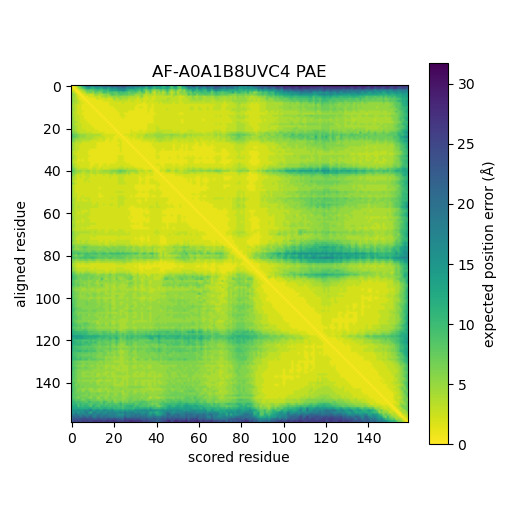7 -3.107 18.535 1.00 98.19 112 ARG A N 1
ATOM 850 C CA . ARG A 1 112 ? -19.173 -3.624 18.969 1.00 98.19 112 ARG A CA 1
ATOM 851 C C . ARG A 1 112 ? -19.041 -4.825 19.905 1.00 98.19 112 ARG A C 1
ATOM 853 O O . ARG A 1 112 ? -19.691 -4.876 20.949 1.00 98.19 112 ARG A O 1
ATOM 860 N N . ARG A 1 113 ? -18.168 -5.779 19.568 1.00 98.00 113 ARG A N 1
ATOM 861 C CA . ARG A 1 113 ? -17.887 -6.931 20.435 1.00 98.00 113 ARG A CA 1
ATOM 862 C C . ARG A 1 113 ? -17.266 -6.493 21.761 1.00 98.00 113 ARG A C 1
ATOM 864 O O . ARG A 1 113 ? -17.703 -6.975 22.801 1.00 98.00 113 ARG A O 1
ATOM 871 N N . ALA A 1 114 ? -16.299 -5.578 21.740 1.00 97.81 114 ALA A N 1
ATOM 872 C CA . ALA A 1 114 ? -15.689 -5.038 22.952 1.00 97.81 114 ALA A CA 1
ATOM 873 C C . ALA A 1 114 ? -16.736 -4.364 23.853 1.00 97.81 114 ALA A C 1
ATOM 875 O O . ALA A 1 114 ? -16.778 -4.644 25.049 1.00 97.81 114 ALA A O 1
ATOM 876 N N . LYS A 1 115 ? -17.652 -3.579 23.272 1.00 97.75 115 LYS A N 1
ATOM 877 C CA . LYS A 1 115 ? -18.763 -2.950 23.997 1.00 97.75 115 LYS A CA 1
ATOM 878 C C . LYS A 1 115 ? -19.654 -3.977 24.698 1.00 97.75 115 LYS A C 1
ATOM 880 O O . LYS A 1 115 ? -20.034 -3.763 25.845 1.00 97.75 115 LYS A O 1
ATOM 885 N N . SER A 1 116 ? -19.949 -5.104 24.042 1.00 97.31 116 SER A N 1
ATOM 886 C CA . SER A 1 116 ? -20.827 -6.152 24.596 1.00 97.31 116 SER A CA 1
ATOM 887 C C . SER A 1 116 ? -20.289 -6.832 25.861 1.00 97.31 116 SER A C 1
ATOM 889 O O . SER A 1 116 ? -21.073 -7.383 26.629 1.00 97.31 116 SER A O 1
ATOM 891 N N . ILE A 1 117 ? -18.972 -6.782 26.089 1.00 97.75 117 ILE A N 1
ATOM 892 C CA . ILE A 1 117 ? -18.310 -7.403 27.247 1.00 97.75 117 ILE A CA 1
ATOM 893 C C . ILE A 1 117 ? -17.733 -6.380 28.231 1.00 97.75 117 ILE A C 1
ATOM 895 O O . ILE A 1 117 ? -17.215 -6.763 29.277 1.00 97.75 117 ILE A O 1
ATOM 899 N N . ALA A 1 118 ? -17.784 -5.087 27.903 1.00 97.00 118 ALA A N 1
ATOM 900 C CA . ALA A 1 118 ? -17.279 -4.037 28.772 1.00 97.00 118 ALA A CA 1
ATOM 901 C C . ALA A 1 118 ? -18.178 -3.885 30.008 1.00 97.00 118 ALA A C 1
ATOM 903 O O . ALA A 1 118 ? -19.404 -3.860 29.903 1.00 97.00 118 ALA A O 1
ATOM 904 N N . SER A 1 119 ? -17.567 -3.747 31.183 1.00 96.75 119 SER A N 1
ATOM 905 C CA . SER A 1 119 ? -18.273 -3.457 32.438 1.00 96.75 119 SER A CA 1
ATOM 906 C C . SER A 1 119 ? -18.334 -1.961 32.757 1.00 96.75 119 SER A C 1
ATOM 908 O O . SER A 1 119 ? -19.219 -1.534 33.487 1.00 96.75 119 SER A O 1
ATOM 910 N N . ASP A 1 120 ? -17.396 -1.174 32.228 1.00 97.69 120 ASP A N 1
ATOM 911 C CA . ASP A 1 120 ? -17.291 0.264 32.477 1.00 97.69 120 ASP A CA 1
ATOM 912 C C . ASP A 1 120 ? -18.167 1.062 31.497 1.00 97.69 120 ASP A C 1
ATOM 914 O O . ASP A 1 120 ? -18.013 0.958 30.277 1.00 97.69 120 ASP A O 1
ATOM 918 N N . GLU A 1 121 ? -19.094 1.863 32.026 1.00 95.00 121 GLU A N 1
ATOM 919 C CA . GLU A 1 121 ? -20.034 2.641 31.209 1.00 95.00 121 GLU A CA 1
ATOM 920 C C . GLU A 1 121 ? -19.344 3.773 30.436 1.00 95.00 121 GLU A C 1
ATOM 922 O O . GLU A 1 121 ? -19.691 4.041 29.285 1.00 95.00 121 GLU A O 1
ATOM 927 N N . GLN A 1 122 ? -18.302 4.392 30.998 1.00 94.81 122 GLN A N 1
ATOM 928 C CA . GLN A 1 122 ? -17.561 5.442 30.299 1.00 94.81 122 GLN A CA 1
ATOM 929 C C . GLN A 1 122 ? -16.792 4.880 29.094 1.00 94.81 122 GLN A C 1
ATOM 931 O O . GLN A 1 122 ? -16.671 5.544 28.059 1.00 94.81 122 GLN A O 1
ATOM 936 N N . ALA A 1 123 ? -16.283 3.652 29.201 1.00 95.94 123 ALA A N 1
ATOM 937 C CA . ALA A 1 123 ? -15.676 2.926 28.097 1.00 95.94 123 ALA A CA 1
ATOM 938 C C . ALA A 1 123 ? -16.708 2.616 27.005 1.00 95.94 123 ALA A C 1
ATOM 940 O O . ALA A 1 123 ? -16.412 2.833 25.831 1.00 95.94 123 ALA A O 1
ATOM 941 N N . LYS A 1 124 ? -17.925 2.188 27.371 1.00 97.31 124 LYS A N 1
ATOM 942 C CA . LYS A 1 124 ? -19.007 1.937 26.403 1.00 97.31 124 LYS A CA 1
ATOM 943 C C . LYS A 1 124 ? -19.393 3.187 25.617 1.00 97.31 124 LYS A C 1
ATOM 945 O O . LYS A 1 124 ? -19.541 3.085 24.406 1.00 97.31 124 LYS A O 1
ATOM 950 N N . VAL A 1 125 ? -19.471 4.352 26.263 1.00 96.31 125 VAL A N 1
ATOM 951 C CA . VAL A 1 125 ? -19.759 5.629 25.578 1.00 96.31 125 VAL A CA 1
ATOM 952 C C . VAL A 1 125 ? -18.680 5.968 24.543 1.00 96.31 125 VAL A C 1
ATOM 954 O O . VAL A 1 125 ? -18.992 6.337 23.417 1.00 96.31 125 VAL A O 1
ATOM 957 N N . LYS A 1 126 ? -17.394 5.786 24.875 1.00 95.19 126 LYS A N 1
ATOM 958 C CA . LYS A 1 126 ? -16.297 5.989 23.904 1.00 95.19 126 LYS A CA 1
ATOM 959 C C . LYS A 1 126 ? -16.357 4.993 22.742 1.00 95.19 126 LYS A C 1
ATOM 961 O O . LYS A 1 126 ? -15.986 5.323 21.614 1.00 95.19 126 LYS A O 1
ATOM 966 N N . MET A 1 127 ? -16.784 3.763 23.024 1.00 97.88 127 MET A N 1
ATOM 967 C CA . MET A 1 127 ? -16.982 2.740 22.000 1.00 97.88 127 MET A CA 1
ATOM 968 C C . MET A 1 127 ? -18.148 3.094 21.079 1.00 97.88 127 MET A C 1
ATOM 970 O O . MET A 1 127 ? -18.020 2.860 19.885 1.00 97.88 127 MET A O 1
ATOM 974 N N . ASP A 1 128 ? -19.230 3.681 21.595 1.00 97.38 128 ASP A N 1
ATOM 975 C CA . ASP A 1 128 ? -20.357 4.150 20.778 1.00 97.38 128 ASP A CA 1
ATOM 976 C C . ASP A 1 128 ? -19.934 5.205 19.765 1.00 97.38 128 ASP A C 1
ATOM 978 O O . ASP A 1 128 ? -20.137 4.998 18.573 1.00 97.38 128 ASP A O 1
ATOM 982 N N . GLU A 1 129 ? -19.220 6.240 20.206 1.00 96.44 129 GLU A N 1
ATOM 983 C CA . GLU A 1 129 ? -18.658 7.253 19.301 1.00 96.44 129 GLU A CA 1
ATOM 984 C C . GLU A 1 129 ? -17.789 6.613 18.203 1.00 96.44 129 GLU A C 1
ATOM 986 O O . GLU A 1 129 ? -17.887 6.931 17.019 1.00 96.44 129 GLU A O 1
ATOM 991 N N . SER A 1 130 ? -16.949 5.646 18.586 1.00 96.12 130 SER A N 1
ATOM 992 C CA . SER A 1 130 ? -16.083 4.938 17.636 1.00 96.12 130 SER A CA 1
ATOM 993 C C . SER A 1 130 ? -16.890 4.110 16.631 1.00 96.12 130 SER A C 1
ATOM 995 O O . SER A 1 130 ? -16.538 4.047 15.454 1.00 96.12 130 SER A O 1
ATOM 997 N N . ILE A 1 131 ? -17.959 3.456 17.089 1.00 97.81 131 ILE A N 1
ATOM 998 C CA . ILE A 1 131 ? -18.861 2.663 16.251 1.00 97.81 131 ILE A CA 1
ATOM 999 C C . ILE A 1 131 ? -19.572 3.566 15.243 1.00 97.81 131 ILE A C 1
ATOM 1001 O O . ILE A 1 131 ? -19.548 3.262 14.049 1.00 97.81 131 ILE A O 1
ATOM 1005 N N . GLU A 1 132 ? -20.146 4.677 15.706 1.00 97.81 132 GLU A N 1
ATOM 1006 C CA . GLU A 1 132 ? -20.821 5.661 14.857 1.00 97.81 132 GLU A CA 1
ATOM 1007 C C . GLU A 1 132 ? -19.868 6.223 13.798 1.00 97.81 132 GLU A C 1
ATOM 1009 O O . GLU A 1 132 ? -20.210 6.267 12.613 1.00 97.81 132 GLU A O 1
ATOM 1014 N N . PHE A 1 133 ? -18.634 6.553 14.190 1.00 96.75 133 PHE A N 1
ATOM 1015 C CA . PHE A 1 133 ? -17.604 7.005 13.261 1.00 96.75 133 PHE A CA 1
ATOM 1016 C C . PHE A 1 133 ? -17.275 5.957 12.188 1.00 96.75 133 PHE A C 1
ATOM 1018 O O . PHE A 1 133 ? -17.250 6.284 10.998 1.00 96.75 133 PHE A O 1
ATOM 1025 N N . PHE A 1 134 ? -17.044 4.692 12.565 1.00 97.25 134 PHE A N 1
ATOM 1026 C CA . PHE A 1 134 ? -16.762 3.637 11.584 1.00 97.25 134 PHE A CA 1
ATOM 1027 C C . PHE A 1 134 ? -17.935 3.412 10.632 1.00 97.25 134 PHE A C 1
ATOM 1029 O O . PHE A 1 134 ? -17.711 3.290 9.426 1.00 97.25 134 PHE A O 1
ATOM 1036 N N . ASP A 1 135 ? -19.165 3.381 11.145 1.00 97.50 135 ASP A N 1
ATOM 1037 C CA . ASP A 1 135 ? -20.360 3.196 10.323 1.00 97.50 135 ASP A CA 1
ATOM 1038 C C . ASP A 1 135 ? -20.532 4.362 9.332 1.00 97.50 135 ASP A C 1
ATOM 1040 O O . ASP A 1 135 ? -20.762 4.126 8.139 1.00 97.50 135 ASP A O 1
ATOM 1044 N N . PHE A 1 136 ? -20.319 5.606 9.779 1.00 97.69 136 PHE A N 1
ATOM 1045 C CA . PHE A 1 136 ? -20.331 6.791 8.919 1.00 97.69 136 PHE A CA 1
ATOM 1046 C C . PHE A 1 136 ? -19.253 6.724 7.830 1.00 97.69 136 PHE A C 1
ATOM 1048 O O . PHE A 1 136 ? -19.566 6.828 6.643 1.00 97.69 136 PHE A O 1
ATOM 1055 N N . VAL A 1 137 ? -17.989 6.508 8.202 1.00 96.38 137 VAL A N 1
ATOM 1056 C CA . VAL A 1 137 ? -16.860 6.504 7.258 1.00 96.38 137 VAL A CA 1
ATOM 1057 C C . VAL A 1 137 ? -17.004 5.385 6.227 1.00 96.38 137 VAL A C 1
ATOM 1059 O O . VAL A 1 137 ? -16.861 5.629 5.028 1.00 96.38 137 VAL A O 1
ATOM 1062 N N . VAL A 1 138 ? -17.353 4.171 6.661 1.00 97.25 138 VAL A N 1
ATOM 1063 C CA . VAL A 1 138 ? -17.597 3.031 5.764 1.00 97.25 138 VAL A CA 1
ATOM 1064 C C . VAL A 1 138 ? -18.724 3.340 4.782 1.00 97.25 138 VAL A C 1
ATOM 1066 O O . VAL A 1 138 ? -18.616 2.995 3.603 1.00 97.25 138 VAL A O 1
ATOM 1069 N N . HIS A 1 139 ? -19.799 3.988 5.238 1.00 97.00 139 HIS A N 1
ATOM 1070 C CA . HIS A 1 139 ? -20.888 4.408 4.363 1.00 97.00 139 HIS A CA 1
ATOM 1071 C C . HIS A 1 139 ? -20.416 5.439 3.327 1.00 97.00 139 HIS A C 1
ATOM 1073 O O . HIS A 1 139 ? -20.620 5.229 2.132 1.00 97.00 139 HIS A O 1
ATOM 1079 N N . GLN A 1 140 ? -19.735 6.507 3.754 1.00 97.38 140 GLN A N 1
ATOM 1080 C CA . GLN A 1 140 ? -19.261 7.567 2.856 1.00 97.38 140 GLN A CA 1
ATOM 1081 C C . GLN A 1 140 ? -18.259 7.045 1.818 1.00 97.38 140 GLN A C 1
ATOM 1083 O O . GLN A 1 140 ? -18.386 7.324 0.629 1.00 97.38 140 GLN A O 1
ATOM 1088 N N . MET A 1 141 ? -17.300 6.213 2.231 1.00 96.06 141 MET A N 1
ATOM 1089 C CA . MET A 1 141 ? -16.312 5.629 1.318 1.00 96.06 141 MET A CA 1
ATOM 1090 C C . MET A 1 141 ? -16.961 4.739 0.247 1.00 96.06 141 MET A C 1
ATOM 1092 O O . MET A 1 141 ? -16.511 4.735 -0.899 1.00 96.06 141 MET A O 1
ATOM 1096 N N . LYS A 1 142 ? -18.042 4.017 0.580 1.00 95.19 142 LYS A N 1
ATOM 1097 C CA . LYS A 1 142 ? -18.823 3.260 -0.414 1.00 95.19 142 LYS A CA 1
ATOM 1098 C C . LYS A 1 142 ? -19.488 4.183 -1.436 1.00 95.19 142 LYS A C 1
ATOM 1100 O O . LYS A 1 142 ? -19.460 3.862 -2.619 1.00 95.19 142 LYS A O 1
ATOM 1105 N N . GLN A 1 143 ? -20.038 5.319 -1.005 1.00 95.75 143 GLN A N 1
ATOM 1106 C CA . GLN A 1 143 ? -20.647 6.292 -1.921 1.00 95.75 143 GLN A CA 1
ATOM 1107 C C . GLN A 1 143 ? -19.618 6.896 -2.881 1.00 95.75 143 GLN A C 1
ATOM 1109 O O . GLN A 1 143 ? -19.886 7.001 -4.074 1.00 95.75 143 GLN A O 1
ATOM 1114 N N . ILE A 1 144 ? -18.411 7.205 -2.393 1.00 95.38 144 ILE A N 1
ATOM 1115 C CA . ILE A 1 144 ? -17.308 7.698 -3.235 1.00 95.38 144 ILE A CA 1
ATOM 1116 C C . ILE A 1 144 ? -16.987 6.707 -4.365 1.00 95.38 144 ILE A C 1
ATOM 1118 O O . ILE A 1 144 ? -16.782 7.117 -5.506 1.00 95.38 144 ILE A O 1
ATOM 1122 N N . LEU A 1 145 ? -16.9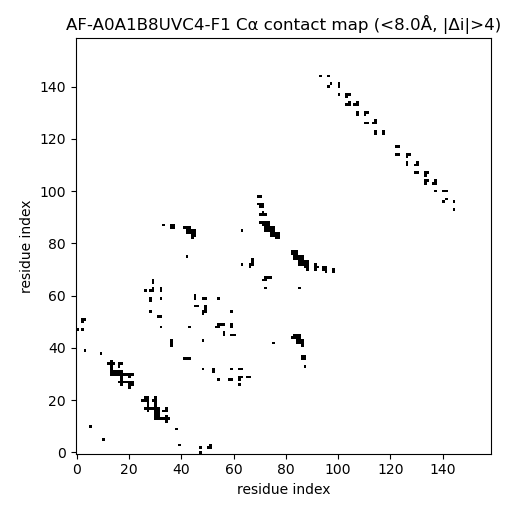68 5.400 -4.076 1.00 93.12 145 LEU A N 1
ATOM 1123 C CA . LEU A 1 145 ? -16.722 4.378 -5.099 1.00 93.12 145 LEU A CA 1
ATOM 1124 C C . LEU A 1 145 ? -17.822 4.326 -6.161 1.00 93.12 145 LEU A C 1
ATOM 1126 O O . LEU A 1 145 ? -17.500 4.202 -7.341 1.00 93.12 145 LEU A O 1
ATOM 1130 N N . VAL A 1 146 ? -19.090 4.438 -5.756 1.00 93.88 146 VAL A N 1
ATOM 1131 C CA . VAL A 1 146 ? -20.228 4.480 -6.688 1.00 93.88 146 VAL A CA 1
ATOM 1132 C C . VAL A 1 146 ? -20.109 5.695 -7.608 1.00 93.88 146 VAL A C 1
ATOM 1134 O O . VAL A 1 146 ? -20.088 5.540 -8.827 1.00 93.88 146 VAL A O 1
ATOM 1137 N N . GLN A 1 147 ? -19.905 6.884 -7.037 1.00 94.00 147 GLN A N 1
ATOM 1138 C CA . GLN A 1 147 ? -19.760 8.129 -7.801 1.00 94.00 147 GLN A CA 1
ATOM 1139 C C . GLN A 1 147 ? -18.581 8.075 -8.782 1.00 94.00 147 GLN A C 1
ATOM 1141 O O . GLN A 1 147 ? -18.685 8.514 -9.928 1.00 94.00 147 GLN A O 1
ATOM 1146 N N . TRP A 1 148 ? -17.450 7.502 -8.359 1.00 92.81 148 TRP A N 1
ATOM 1147 C CA . TRP A 1 148 ? -16.292 7.323 -9.232 1.00 92.81 148 TRP A CA 1
ATOM 1148 C C . TRP A 1 148 ? -16.583 6.384 -10.412 1.00 92.81 148 TRP A C 1
ATOM 1150 O O . TRP A 1 148 ? -16.152 6.651 -11.536 1.00 92.81 148 TRP A O 1
ATOM 1160 N N . GLN A 1 149 ? -17.317 5.292 -10.179 1.00 88.75 149 GLN A N 1
ATOM 1161 C CA . GLN A 1 149 ? -17.714 4.362 -11.239 1.00 88.75 149 GLN A CA 1
ATOM 1162 C C . GLN A 1 149 ? -18.648 5.026 -12.256 1.00 88.75 149 GLN A C 1
ATOM 1164 O O . GLN A 1 149 ? -18.410 4.902 -13.458 1.00 88.75 149 GLN A O 1
ATOM 1169 N N . GLU A 1 150 ? -19.647 5.778 -11.795 1.00 91.81 150 GLU A N 1
ATOM 1170 C CA . GLU A 1 150 ? -20.560 6.539 -12.659 1.00 91.81 150 GLU A CA 1
ATOM 1171 C C . GLU A 1 150 ? -19.793 7.551 -13.523 1.00 91.81 150 GLU A C 1
ATOM 1173 O O . GLU A 1 150 ? -19.972 7.612 -14.742 1.00 91.81 150 GLU A O 1
ATOM 1178 N N . GLN A 1 151 ? -18.858 8.295 -12.922 1.00 90.19 151 GLN A N 1
ATOM 1179 C CA . GLN A 1 151 ? -18.046 9.273 -13.646 1.00 90.19 151 GLN A CA 1
ATOM 1180 C C . GLN A 1 151 ? -17.166 8.631 -14.732 1.00 90.19 151 GLN A C 1
ATOM 1182 O O . GLN A 1 151 ? -16.964 9.233 -15.790 1.00 90.19 151 GLN A O 1
ATOM 1187 N N . ARG A 1 152 ? -16.633 7.424 -14.495 1.00 86.94 152 ARG A N 1
ATOM 1188 C CA . ARG A 1 152 ? -15.863 6.681 -15.509 1.00 86.94 152 ARG A CA 1
ATOM 1189 C C . ARG A 1 152 ? -16.744 6.222 -16.668 1.00 86.94 152 ARG A C 1
ATOM 1191 O O . ARG A 1 152 ? -16.385 6.472 -17.813 1.00 86.94 152 ARG A O 1
ATOM 1198 N N . GLN A 1 153 ? -17.907 5.638 -16.381 1.00 80.44 153 GLN A N 1
ATOM 1199 C CA . GLN A 1 153 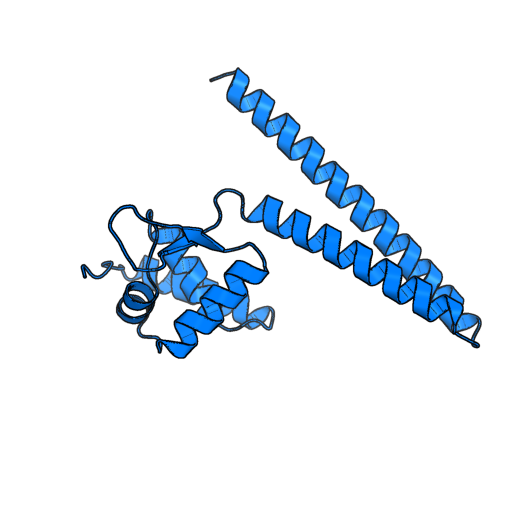? -18.835 5.163 -17.415 1.00 80.44 153 GLN A CA 1
ATOM 1200 C C . GLN A 1 153 ? -19.302 6.296 -18.340 1.00 80.44 153 GLN A C 1
ATOM 1202 O O . GLN A 1 153 ? -19.367 6.112 -19.552 1.00 80.44 153 GLN A O 1
ATOM 1207 N N . HIS A 1 154 ? -19.545 7.491 -17.793 1.00 76.81 154 HIS A N 1
ATOM 1208 C CA . HIS A 1 154 ? -19.896 8.669 -18.591 1.00 76.81 154 HIS A CA 1
ATOM 1209 C C . HIS A 1 154 ? -18.775 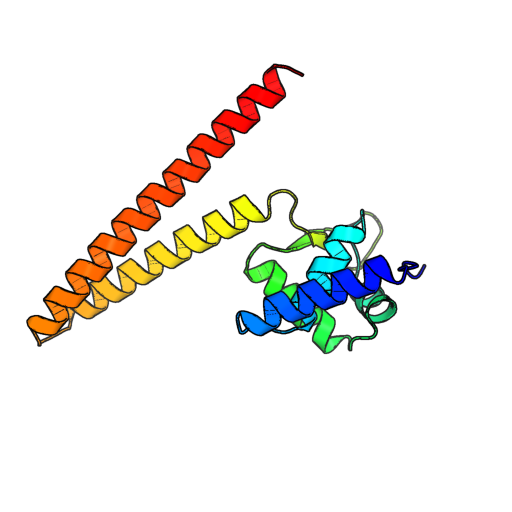9.161 -19.518 1.00 76.81 154 HIS A C 1
ATOM 1211 O O . HIS A 1 154 ? -19.067 9.736 -20.567 1.00 76.81 154 HIS A O 1
ATOM 1217 N N . LYS A 1 155 ? -17.502 8.970 -19.147 1.00 72.94 155 LYS A N 1
ATOM 1218 C CA . LYS A 1 155 ? -16.360 9.318 -20.008 1.00 72.94 155 LYS A CA 1
ATOM 1219 C C . LYS A 1 155 ? -16.165 8.299 -21.126 1.00 72.94 155 LYS A C 1
ATOM 1221 O O . LYS A 1 155 ? -15.891 8.702 -22.251 1.00 72.94 155 LYS A O 1
ATOM 1226 N N . ASP A 1 156 ? -16.359 7.017 -20.830 1.00 66.19 156 ASP A N 1
ATOM 1227 C CA . ASP A 1 156 ? -16.216 5.935 -21.810 1.00 66.19 156 ASP A CA 1
ATOM 1228 C C . ASP A 1 156 ? -17.364 5.921 -22.840 1.00 66.19 156 ASP A C 1
ATOM 1230 O O . ASP A 1 156 ? -17.190 5.412 -23.939 1.00 66.19 156 ASP A O 1
ATOM 1234 N N . SER A 1 157 ? -18.526 6.511 -22.526 1.00 59.50 157 SER A N 1
ATOM 1235 C CA . SER A 1 157 ? -19.661 6.630 -23.456 1.00 59.50 157 SER A CA 1
ATOM 1236 C C . SER A 1 157 ? -19.590 7.833 -24.413 1.00 59.50 157 SER A C 1
ATOM 1238 O O . SER A 1 157 ? -20.467 7.978 -25.261 1.00 59.50 157 SER A O 1
ATOM 1240 N N . HIS A 1 158 ? -18.609 8.727 -24.246 1.00 53.88 158 HIS A N 1
ATOM 1241 C CA . HIS A 1 158 ? -18.408 9.934 -25.069 1.00 53.88 158 HIS A CA 1
ATOM 1242 C C . HIS A 1 158 ? -17.09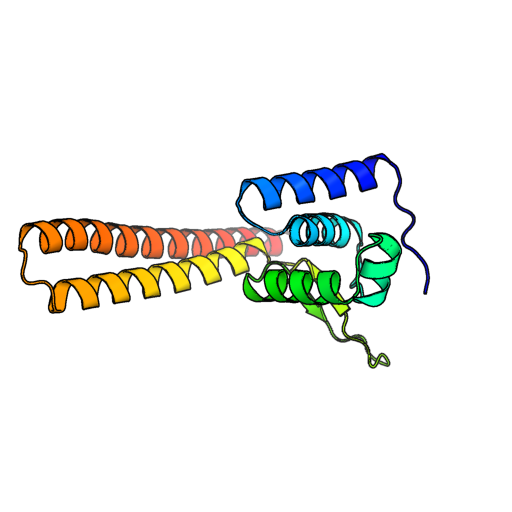3 9.903 -25.870 1.00 53.88 158 HIS A C 1
ATOM 1244 O O . HIS A 1 158 ? -16.673 10.937 -26.394 1.00 53.88 158 HIS A O 1
ATOM 1250 N N . ASN A 1 159 ? -16.457 8.735 -25.956 1.00 43.03 159 ASN A N 1
ATOM 1251 C CA . ASN A 1 159 ? -15.234 8.464 -26.712 1.00 43.03 159 ASN A CA 1
ATOM 1252 C C . ASN A 1 159 ? -15.483 7.302 -27.681 1.00 43.03 159 ASN A C 1
ATOM 1254 O O . ASN A 1 159 ? -14.823 7.275 -28.741 1.00 43.03 159 ASN A O 1
#

Sequence (159 aa):
MNKMTLNDAQQSLIGDFGTYIESSGGARSLGKIWGYLLLAGEPRSLDQMVLDLQISKGTASLSVRQGVQVSLFRKVGIPGSKRDYYELHPDAWTSILHTSIAQGGMMGNYVRRAKSIASDEQAKVKMDESIEFFDFVVHQMKQILVQWQEQRQHKDSHN